Protein AF-L8DC14-F1 (afdb_monomer_lite)

Structure (mmCIF, N/CA/C/O backbone):
data_AF-L8DC14-F1
#
_entry.id   AF-L8DC14-F1
#
loop_
_atom_site.group_PDB
_atom_site.id
_atom_site.type_symbol
_atom_site.label_atom_id
_atom_site.label_alt_id
_atom_site.label_comp_id
_atom_site.label_asym_id
_atom_site.label_entity_id
_atom_site.label_seq_id
_atom_site.pdbx_PDB_ins_code
_atom_site.Cartn_x
_atom_site.Cartn_y
_atom_site.Cartn_z
_atom_site.occupancy
_atom_site.B_iso_or_equiv
_atom_site.auth_seq_id
_atom_site.auth_comp_id
_atom_site.auth_asym_id
_atom_site.auth_atom_id
_atom_site.pdbx_PDB_model_num
ATOM 1 N N . MET A 1 1 ? -4.292 -0.072 19.192 1.00 92.25 1 MET A N 1
ATOM 2 C CA . MET A 1 1 ? -4.754 -1.360 19.751 1.00 92.25 1 MET A CA 1
ATOM 3 C C . MET A 1 1 ? -4.304 -1.560 21.191 1.00 92.25 1 MET A C 1
ATOM 5 O O . MET A 1 1 ? -5.181 -1.600 22.031 1.00 92.25 1 MET A O 1
ATOM 9 N N . LEU A 1 2 ? -3.004 -1.568 21.526 1.00 97.50 2 LEU A N 1
ATOM 10 C CA . LEU A 1 2 ? -2.534 -1.786 22.916 1.00 97.50 2 LEU A CA 1
ATOM 11 C C . LEU A 1 2 ? -3.103 -0.821 23.981 1.00 97.50 2 LEU A C 1
ATOM 13 O O . LEU A 1 2 ? -3.130 -1.160 25.155 1.00 97.50 2 LEU A O 1
ATOM 17 N N . SER A 1 3 ? -3.577 0.362 23.585 1.00 98.12 3 SER A N 1
ATOM 18 C CA . SER A 1 3 ? -4.252 1.330 24.468 1.00 98.12 3 SER A CA 1
ATOM 19 C C . SER A 1 3 ? -5.777 1.139 24.564 1.00 98.12 3 SER A C 1
ATOM 21 O O . SER A 1 3 ? -6.473 2.066 24.961 1.00 98.12 3 SER A O 1
ATOM 23 N N . GLY A 1 4 ? -6.318 0.002 24.115 1.00 98.00 4 GLY A N 1
ATOM 24 C CA . GLY A 1 4 ? -7.756 -0.295 24.152 1.00 98.00 4 GLY A CA 1
ATOM 25 C C . GLY A 1 4 ? -8.607 0.364 23.062 1.00 98.00 4 GLY A C 1
ATOM 26 O O . GLY A 1 4 ? -9.831 0.365 23.154 1.00 98.00 4 GLY A O 1
ATOM 27 N N . ILE A 1 5 ? -7.979 0.924 22.022 1.00 98.50 5 ILE A N 1
ATOM 28 C CA . ILE A 1 5 ? -8.654 1.525 20.858 1.00 98.50 5 ILE A CA 1
ATOM 29 C C . ILE A 1 5 ? -8.374 0.656 19.624 1.00 98.50 5 ILE A C 1
ATOM 31 O O . ILE A 1 5 ? -7.210 0.524 19.209 1.00 98.50 5 ILE A O 1
ATOM 35 N N . GLY A 1 6 ? -9.420 0.047 19.060 1.00 98.50 6 GLY A N 1
ATOM 36 C CA . GLY A 1 6 ? -9.340 -0.925 17.963 1.00 98.50 6 GLY A CA 1
ATOM 37 C C . GLY A 1 6 ? -10.619 -1.755 17.788 1.00 98.50 6 GLY A C 1
ATOM 38 O O . GLY A 1 6 ? -11.574 -1.521 18.525 1.00 98.50 6 GLY A O 1
ATOM 39 N N . PRO A 1 7 ? -10.661 -2.715 16.844 1.00 98.50 7 PRO A N 1
ATOM 40 C CA . PRO A 1 7 ? -11.797 -3.628 16.703 1.00 98.50 7 PRO A CA 1
ATOM 41 C C . PRO A 1 7 ? -12.037 -4.393 18.012 1.00 98.50 7 PRO A C 1
ATOM 43 O O . PRO A 1 7 ? -11.128 -5.074 18.494 1.00 98.50 7 PRO A O 1
ATOM 46 N N . ALA A 1 8 ? -13.233 -4.283 18.600 1.00 98.50 8 ALA A N 1
ATOM 47 C CA . ALA A 1 8 ? -13.491 -4.804 19.945 1.00 98.50 8 ALA A CA 1
ATOM 48 C C . ALA A 1 8 ? -13.221 -6.309 20.086 1.00 98.50 8 ALA A C 1
ATOM 50 O O . ALA A 1 8 ? -12.674 -6.734 21.102 1.00 98.50 8 ALA A O 1
ATOM 51 N N . ASP A 1 9 ? -13.559 -7.110 19.074 1.00 98.25 9 ASP A N 1
ATOM 52 C CA . ASP A 1 9 ? -13.329 -8.559 19.110 1.00 98.25 9 ASP A CA 1
ATOM 53 C C . ASP A 1 9 ? -11.833 -8.888 19.134 1.00 98.25 9 ASP A C 1
ATOM 55 O O . ASP A 1 9 ? -11.384 -9.627 20.006 1.00 98.25 9 ASP A O 1
ATOM 59 N N . HIS A 1 10 ? -11.034 -8.228 18.291 1.00 98.00 10 HIS A N 1
AT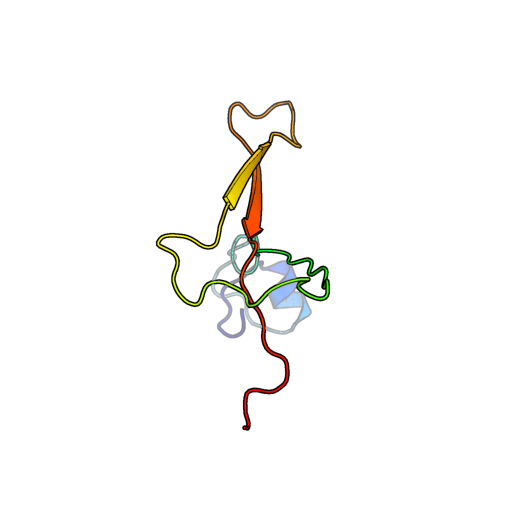OM 60 C CA . HIS A 1 10 ? -9.580 -8.401 18.275 1.00 98.00 10 HIS A CA 1
ATOM 61 C C . HIS A 1 10 ? -8.908 -7.947 19.585 1.00 98.00 10 HIS A C 1
ATOM 63 O O . HIS A 1 10 ? -7.958 -8.568 20.069 1.00 98.00 10 HIS A O 1
ATOM 69 N N . LEU A 1 11 ? -9.402 -6.866 20.200 1.00 98.62 11 LEU A N 1
ATOM 70 C CA . LEU A 1 11 ? -8.912 -6.413 21.506 1.00 98.62 11 LEU A CA 1
ATOM 71 C C . LEU A 1 11 ? -9.206 -7.446 22.604 1.00 98.62 11 LEU A C 1
ATOM 73 O O . LEU A 1 11 ? -8.313 -7.780 23.382 1.00 98.62 11 LEU A O 1
ATOM 77 N N . ARG A 1 12 ? -10.423 -8.010 22.627 1.00 98.25 12 ARG A N 1
ATOM 78 C CA . ARG A 1 12 ? -10.800 -9.066 23.581 1.00 98.25 12 ARG A CA 1
ATOM 79 C C . ARG A 1 12 ? -9.973 -10.335 23.382 1.00 98.25 12 ARG A C 1
ATOM 81 O O . ARG A 1 12 ? -9.502 -10.897 24.366 1.00 98.25 12 ARG A O 1
ATOM 88 N N . GLU A 1 13 ? -9.759 -10.757 22.135 1.00 98.38 13 GLU A N 1
ATOM 89 C CA . GLU A 1 13 ? -8.936 -11.927 21.784 1.00 98.38 13 GLU A CA 1
ATOM 90 C C . GLU A 1 13 ? -7.494 -11.811 22.290 1.00 98.38 13 GLU A C 1
ATOM 92 O O . GLU A 1 13 ? -6.887 -12.805 22.683 1.00 98.38 13 GLU A O 1
ATOM 97 N N . THR A 1 14 ? -6.948 -10.594 22.305 1.00 97.69 14 THR A N 1
ATOM 98 C CA . THR A 1 14 ? -5.559 -10.322 22.708 1.00 97.69 14 THR A CA 1
ATOM 99 C C . THR A 1 14 ? -5.414 -9.913 24.177 1.00 97.69 14 THR A C 1
ATOM 101 O O . THR A 1 14 ? -4.308 -9.611 24.624 1.00 97.69 14 THR A O 1
ATOM 104 N N . GLY A 1 15 ? -6.505 -9.937 24.954 1.00 97.94 15 GLY A N 1
ATOM 105 C CA . GLY A 1 15 ? -6.501 -9.623 26.386 1.00 97.94 15 GLY A CA 1
ATOM 106 C C . GLY A 1 15 ? -6.399 -8.130 26.716 1.00 97.94 15 GLY A C 1
ATOM 107 O O . GLY A 1 15 ? -6.038 -7.779 27.838 1.00 97.94 15 GLY A O 1
ATOM 108 N N . VAL A 1 16 ? -6.703 -7.248 25.760 1.00 98.38 16 VAL A N 1
ATOM 109 C CA . VAL A 1 16 ? -6.690 -5.792 25.947 1.00 98.38 16 VAL A CA 1
ATOM 110 C C . VAL A 1 16 ? -8.096 -5.302 26.306 1.00 98.38 16 VAL A C 1
ATOM 112 O O . VAL A 1 16 ? -9.071 -5.633 25.633 1.00 98.38 16 VAL A O 1
ATOM 115 N N . GLU A 1 17 ? -8.213 -4.485 27.357 1.00 98.38 17 GLU A N 1
ATOM 116 C CA . GLU A 1 17 ? -9.478 -3.833 27.720 1.00 98.38 17 GLU A CA 1
ATOM 117 C C . GLU A 1 17 ? -9.981 -2.944 26.572 1.00 98.38 17 GLU A C 1
ATOM 119 O O . GLU A 1 17 ? -9.232 -2.135 26.020 1.00 98.38 17 GLU A O 1
ATOM 124 N N . VAL A 1 18 ? -11.260 -3.075 26.211 1.00 98.56 18 VAL A N 1
ATOM 125 C CA . VAL A 1 18 ? -11.875 -2.245 25.168 1.00 98.56 18 VAL A CA 1
ATOM 126 C C . VAL A 1 18 ? -12.261 -0.891 25.761 1.00 98.56 18 VAL A C 1
ATOM 128 O O . VAL A 1 18 ? -13.247 -0.790 26.484 1.00 98.56 18 VAL A O 1
ATOM 131 N N . VAL A 1 19 ? -11.514 0.153 25.404 1.00 98.50 19 VAL A N 1
ATOM 132 C CA . VAL A 1 19 ? -11.835 1.555 25.721 1.00 98.50 19 VAL A CA 1
ATOM 133 C C . VAL A 1 19 ? -12.730 2.153 24.632 1.00 98.50 19 VAL A C 1
ATOM 135 O O . VAL A 1 19 ? -13.714 2.822 24.937 1.00 98.50 19 VAL A O 1
ATOM 138 N N . VAL A 1 20 ? -12.414 1.896 23.354 1.00 98.62 20 VAL A N 1
ATOM 139 C CA . VAL A 1 20 ? -13.215 2.324 22.194 1.00 98.62 20 VAL A CA 1
ATOM 140 C C . VAL A 1 20 ? -13.229 1.222 21.139 1.00 98.62 20 VAL A C 1
ATOM 142 O O . VAL A 1 20 ? -12.172 0.821 20.647 1.00 98.62 20 VAL A O 1
ATOM 145 N N . ASP A 1 21 ? -14.429 0.792 20.745 1.00 98.44 21 ASP A N 1
ATOM 146 C CA . ASP A 1 21 ? -14.616 -0.067 19.576 1.00 98.44 21 ASP A CA 1
ATOM 147 C C . ASP A 1 21 ? -14.458 0.756 18.290 1.00 98.44 21 ASP A C 1
ATOM 149 O O . ASP A 1 21 ? -15.290 1.600 17.951 1.00 98.44 21 ASP A O 1
ATOM 153 N N . ALA A 1 22 ? -13.339 0.545 17.605 1.00 98.19 22 ALA A N 1
ATOM 154 C CA . ALA A 1 22 ? -12.935 1.287 16.421 1.00 98.19 22 ALA A CA 1
ATOM 155 C C . ALA A 1 22 ? -12.510 0.311 15.307 1.00 98.19 22 ALA A C 1
ATOM 157 O O . ALA A 1 22 ? -11.310 0.087 15.114 1.00 98.19 22 ALA A O 1
ATOM 158 N N . PRO A 1 23 ? -13.461 -0.251 14.532 1.00 97.56 23 PRO A N 1
ATOM 159 C CA . PRO A 1 23 ? -13.184 -1.309 13.550 1.00 97.56 23 PRO A CA 1
ATOM 160 C C . PRO A 1 23 ? -12.263 -0.874 12.394 1.00 97.56 23 PRO A C 1
ATOM 162 O O . PRO A 1 23 ? -11.672 -1.705 11.706 1.00 97.56 23 PRO A O 1
ATOM 165 N N . GLY A 1 24 ? -12.115 0.435 12.168 1.00 97.69 24 GLY A N 1
ATOM 166 C CA . GLY A 1 24 ? -11.202 0.975 11.157 1.00 97.69 24 GLY A CA 1
ATOM 167 C C . GLY A 1 24 ? -9.724 0.980 11.566 1.00 97.69 24 GLY A C 1
ATOM 168 O O . GLY A 1 24 ? -8.861 1.079 10.699 1.00 97.69 24 GLY A O 1
ATOM 169 N N . VAL A 1 25 ? -9.402 0.887 12.860 1.00 98.00 25 VAL A N 1
ATOM 170 C CA . VAL A 1 25 ? -8.013 0.949 13.341 1.00 98.00 25 VAL A CA 1
ATOM 171 C C . VAL A 1 25 ? -7.268 -0.322 12.941 1.00 98.00 25 VAL A C 1
ATOM 173 O O . VAL A 1 25 ? -7.652 -1.416 13.337 1.00 98.00 25 VAL A O 1
ATOM 176 N N . GLY A 1 26 ? -6.183 -0.163 12.182 1.00 96.25 26 GLY A N 1
ATOM 177 C CA . GLY A 1 26 ? -5.413 -1.281 11.621 1.00 96.25 26 GLY A CA 1
ATOM 178 C C . GLY A 1 26 ? -5.993 -1.855 10.321 1.00 96.25 26 GLY A C 1
ATOM 179 O O . GLY A 1 26 ? -5.348 -2.687 9.691 1.00 96.25 26 GLY A O 1
ATOM 180 N N . SER A 1 27 ? -7.165 -1.385 9.891 1.00 97.06 27 SER A N 1
ATOM 181 C CA . SER A 1 27 ? -7.795 -1.747 8.618 1.00 97.06 27 SER A CA 1
ATOM 182 C C . SER A 1 27 ? -7.349 -0.811 7.488 1.00 97.06 27 SER A C 1
ATOM 184 O O . SER A 1 27 ? -6.724 0.222 7.724 1.00 97.06 27 SER A O 1
ATOM 186 N N . TYR A 1 28 ? -7.705 -1.157 6.246 1.00 93.56 28 TYR A N 1
ATOM 187 C CA . TYR A 1 28 ? -7.451 -0.342 5.047 1.00 93.56 28 TYR A CA 1
ATOM 188 C C . TYR A 1 28 ? -5.969 -0.025 4.788 1.00 93.56 28 TYR A C 1
ATOM 190 O O . TYR A 1 28 ? -5.658 1.016 4.210 1.00 93.56 28 TYR A O 1
ATOM 198 N N . MET A 1 29 ? -5.058 -0.919 5.194 1.00 94.81 29 MET A N 1
ATOM 199 C CA . MET A 1 29 ? -3.647 -0.821 4.819 1.00 94.81 29 MET A CA 1
ATOM 200 C C . MET A 1 29 ? -3.528 -0.745 3.293 1.00 94.81 29 MET A C 1
ATOM 202 O O . MET A 1 29 ? -4.076 -1.579 2.571 1.00 94.81 29 MET A O 1
ATOM 206 N N . GLN A 1 30 ? -2.803 0.263 2.821 1.00 92.94 30 GLN A N 1
ATOM 207 C CA . GLN A 1 30 ? -2.419 0.426 1.426 1.00 92.94 30 GLN A CA 1
ATOM 208 C C . GLN A 1 30 ? -0.899 0.447 1.356 1.00 92.94 30 GLN A C 1
ATOM 210 O O . GLN A 1 30 ? -0.244 0.967 2.259 1.00 92.94 30 GLN A O 1
ATOM 215 N N . ASP A 1 31 ? -0.361 -0.123 0.289 1.00 92.88 31 ASP A N 1
ATOM 216 C CA . ASP A 1 31 ? 1.071 -0.180 0.039 1.00 92.88 31 ASP A CA 1
ATOM 217 C C . ASP A 1 31 ? 1.336 -0.049 -1.465 1.00 92.88 31 ASP A C 1
ATOM 219 O O . ASP A 1 31 ? 0.419 -0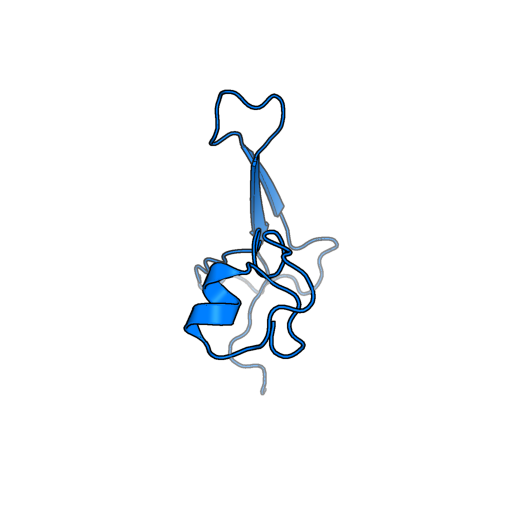.176 -2.285 1.00 92.88 31 ASP A O 1
ATOM 223 N N . HIS A 1 32 ? 2.591 0.191 -1.825 1.00 91.38 32 HIS A N 1
ATOM 224 C CA . HIS A 1 32 ? 3.073 0.173 -3.198 1.00 91.38 32 HIS A CA 1
ATOM 225 C C . HIS A 1 32 ? 3.841 -1.129 -3.452 1.00 91.38 32 HIS A C 1
ATOM 227 O O . HIS A 1 32 ? 5.060 -1.162 -3.275 1.00 91.38 32 HIS A O 1
ATOM 233 N N . PRO A 1 33 ? 3.164 -2.214 -3.874 1.00 89.56 33 PRO A N 1
ATOM 234 C CA . PRO A 1 33 ? 3.855 -3.450 -4.202 1.00 89.56 33 PRO A CA 1
ATOM 235 C C . PRO A 1 33 ? 4.812 -3.215 -5.374 1.00 89.56 33 PRO A C 1
ATOM 237 O O . PRO A 1 33 ? 4.411 -2.740 -6.439 1.00 89.56 33 PRO A O 1
ATOM 240 N N . GLU A 1 34 ? 6.078 -3.572 -5.179 1.00 90.88 34 GLU A N 1
ATOM 241 C CA . GLU A 1 34 ? 7.141 -3.351 -6.153 1.00 90.88 34 GLU A CA 1
ATOM 242 C C . GLU A 1 34 ? 7.555 -4.657 -6.836 1.00 90.88 34 GLU A C 1
ATOM 244 O O . GLU A 1 34 ? 7.651 -5.722 -6.220 1.00 90.88 34 GLU A O 1
ATOM 249 N N . ARG A 1 35 ? 7.846 -4.565 -8.135 1.00 89.00 35 ARG A N 1
ATOM 250 C CA . ARG A 1 35 ? 8.533 -5.614 -8.883 1.00 89.00 35 ARG A CA 1
ATOM 251 C C . ARG A 1 35 ? 9.686 -4.999 -9.654 1.00 89.00 35 ARG A C 1
ATOM 253 O O . ARG A 1 35 ? 9.493 -4.046 -10.400 1.00 89.00 35 ARG A O 1
ATOM 260 N N . VAL A 1 36 ? 10.851 -5.624 -9.538 1.00 90.75 36 VAL A N 1
ATOM 261 C CA . VAL A 1 36 ? 12.075 -5.168 -10.194 1.00 90.75 36 VAL A CA 1
ATOM 262 C C . VAL A 1 36 ? 12.504 -6.178 -11.250 1.00 90.75 36 VAL A C 1
ATOM 264 O O . VAL A 1 36 ? 12.438 -7.391 -11.034 1.00 90.75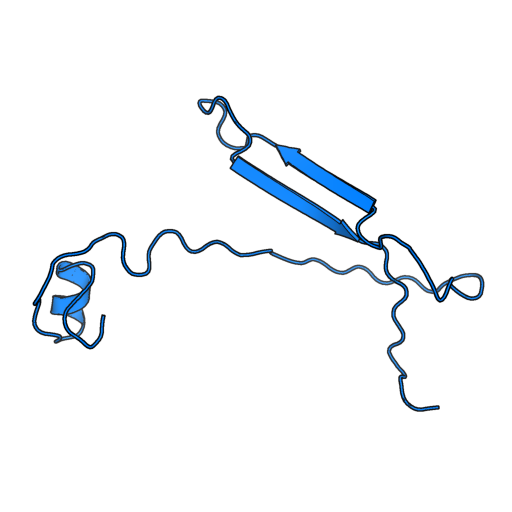 36 VAL A O 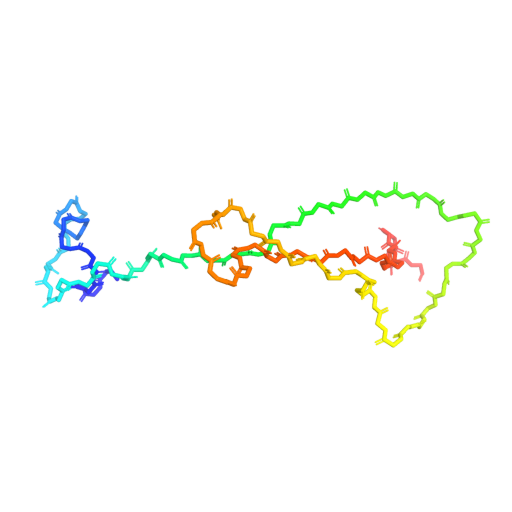1
ATOM 267 N N . ILE A 1 37 ? 12.929 -5.675 -12.407 1.00 91.00 37 ILE A N 1
ATOM 268 C CA . ILE A 1 37 ? 13.563 -6.476 -13.450 1.00 91.00 37 IL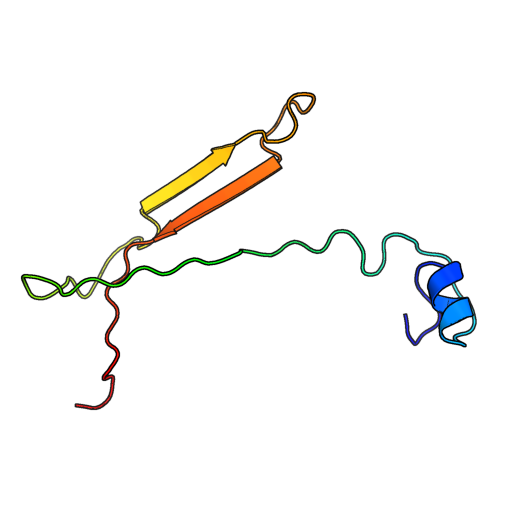E A CA 1
ATOM 269 C C . ILE A 1 37 ? 14.843 -5.759 -13.872 1.00 91.00 37 ILE A C 1
ATOM 271 O O . ILE A 1 37 ? 14.837 -4.552 -14.102 1.00 91.00 37 ILE A O 1
ATOM 275 N N . TRP A 1 38 ? 15.933 -6.516 -13.951 1.00 90.62 38 TRP A N 1
ATOM 276 C CA . TRP A 1 38 ? 17.265 -6.002 -14.239 1.00 90.62 38 TRP A CA 1
ATOM 277 C C . TRP A 1 38 ? 17.708 -6.374 -15.647 1.00 90.62 38 TRP A C 1
ATOM 279 O O . TRP A 1 38 ? 17.501 -7.504 -16.094 1.00 90.62 38 TRP A O 1
ATOM 289 N N . TRP A 1 39 ? 18.383 -5.437 -16.307 1.00 90.44 39 TRP A N 1
ATOM 290 C CA . TRP A 1 39 ? 19.071 -5.668 -17.570 1.00 90.44 39 TRP A CA 1
ATOM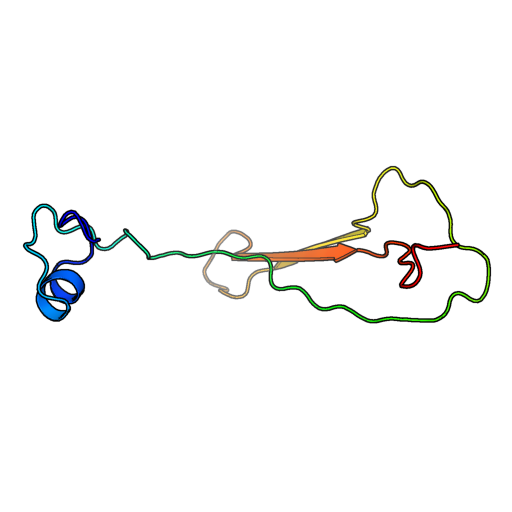 291 C C . TRP A 1 39 ? 20.408 -4.942 -17.581 1.00 90.44 39 TRP A C 1
ATOM 293 O O . TRP A 1 39 ? 20.512 -3.819 -17.088 1.00 90.44 39 TRP A O 1
ATOM 303 N N . ASP A 1 40 ? 21.403 -5.555 -18.219 1.00 91.75 40 ASP A N 1
ATOM 304 C CA . ASP A 1 40 ? 22.659 -4.878 -18.514 1.00 91.75 40 ASP A CA 1
ATOM 305 C C . ASP A 1 40 ? 22.448 -3.804 -19.583 1.00 91.75 40 ASP A C 1
ATOM 307 O O . ASP A 1 40 ? 21.911 -4.052 -20.673 1.00 91.75 40 ASP A O 1
ATOM 311 N N . ALA A 1 41 ? 22.915 -2.593 -19.289 1.00 90.25 41 ALA A N 1
ATOM 312 C CA . ALA A 1 41 ? 22.871 -1.499 -20.239 1.00 90.25 41 ALA A CA 1
ATOM 313 C C . ALA A 1 41 ? 23.913 -1.716 -21.350 1.00 90.25 41 ALA A C 1
ATOM 315 O O . ALA A 1 41 ? 25.099 -1.919 -21.101 1.00 90.25 41 ALA A O 1
ATOM 316 N N . LYS A 1 42 ? 23.491 -1.611 -22.616 1.00 93.25 42 LYS A N 1
ATOM 317 C CA . LYS A 1 42 ? 24.399 -1.715 -23.780 1.00 93.25 42 LYS A CA 1
ATOM 318 C C . LYS A 1 42 ? 25.302 -0.485 -23.969 1.00 93.25 42 LYS A C 1
ATOM 320 O O . LYS A 1 42 ? 26.179 -0.496 -24.829 1.00 93.25 42 LYS A O 1
ATOM 325 N N . LYS A 1 43 ? 25.031 0.596 -23.238 1.00 92.19 43 LYS A N 1
ATOM 326 C CA . LYS A 1 43 ? 25.727 1.891 -23.255 1.00 92.19 43 LYS A CA 1
ATOM 327 C C . LYS A 1 43 ? 25.698 2.475 -21.835 1.00 92.19 43 LYS A C 1
ATOM 329 O O . LYS A 1 43 ? 24.829 2.068 -21.066 1.00 92.19 43 LYS A O 1
ATOM 334 N N . PRO A 1 44 ? 26.581 3.429 -21.489 1.00 90.62 44 PRO A N 1
ATOM 335 C CA . PRO A 1 44 ? 26.473 4.157 -20.227 1.00 90.62 44 PRO A CA 1
ATOM 336 C C . PRO A 1 44 ? 25.076 4.769 -20.060 1.00 90.62 44 PRO A C 1
ATOM 338 O O . PRO A 1 44 ? 24.559 5.386 -20.995 1.00 90.62 44 PRO A O 1
ATOM 341 N N . MET A 1 45 ? 24.464 4.567 -18.894 1.00 89.31 45 MET A N 1
ATOM 342 C CA . MET A 1 45 ? 23.156 5.137 -18.574 1.00 89.31 45 MET A CA 1
ATOM 343 C C . MET A 1 45 ? 23.262 6.642 -18.312 1.00 89.31 45 MET A C 1
ATOM 345 O O . MET A 1 45 ? 24.308 7.142 -17.899 1.00 89.31 45 MET A O 1
ATOM 349 N N . VAL A 1 46 ? 22.163 7.363 -18.536 1.00 88.00 46 VAL A N 1
ATOM 350 C CA . VAL A 1 46 ? 22.047 8.772 -18.142 1.00 88.00 46 VAL A CA 1
ATOM 351 C C . VAL A 1 46 ? 22.122 8.909 -16.619 1.00 88.00 46 VAL A C 1
ATOM 353 O O . VAL A 1 46 ? 21.601 8.066 -15.893 1.00 88.00 46 VAL A O 1
ATOM 356 N N . THR A 1 47 ? 22.766 9.970 -16.136 1.00 86.06 47 THR A N 1
ATOM 357 C CA . THR A 1 47 ? 22.945 10.235 -14.697 1.00 86.06 47 THR A CA 1
ATOM 358 C C . THR A 1 47 ? 21.903 11.193 -14.129 1.00 86.06 47 THR A C 1
ATOM 360 O O . THR A 1 47 ? 21.807 11.350 -12.917 1.00 86.06 47 THR A O 1
ATOM 363 N N . GLU A 1 48 ? 21.119 11.834 -14.995 1.00 87.56 48 GLU A N 1
ATOM 364 C CA . GLU A 1 48 ? 20.124 12.835 -14.628 1.00 87.56 48 GLU A CA 1
ATOM 365 C C . GLU A 1 48 ? 18.821 12.579 -15.388 1.00 87.56 48 GLU A C 1
ATOM 367 O O . GLU A 1 48 ? 18.829 12.234 -16.571 1.00 87.56 48 GLU A O 1
ATOM 372 N N . SER A 1 49 ? 17.697 12.767 -14.702 1.00 86.88 49 SER A N 1
ATOM 373 C CA . SER A 1 49 ? 16.362 12.795 -15.292 1.00 86.88 49 SER A CA 1
ATOM 374 C C . SER A 1 49 ? 15.478 13.725 -14.470 1.00 86.88 49 SER A C 1
ATOM 376 O O . SER A 1 49 ? 15.625 13.809 -13.250 1.00 86.88 49 SER A O 1
ATOM 378 N N . SER A 1 50 ? 14.537 14.405 -15.124 1.00 87.12 50 SER A N 1
ATOM 379 C CA . SER A 1 50 ? 13.477 15.131 -14.422 1.00 87.12 50 SER A CA 1
ATOM 380 C C . SER A 1 50 ? 12.464 14.180 -13.780 1.00 87.12 50 SER A C 1
ATOM 382 O O . SER A 1 50 ? 11.836 14.545 -12.789 1.00 87.12 50 SER A O 1
ATOM 384 N N . GLN A 1 51 ? 12.309 12.967 -14.326 1.00 85.75 51 GLN A N 1
ATOM 385 C CA . GLN A 1 51 ? 11.422 11.944 -13.790 1.00 85.75 51 GLN A CA 1
ATOM 386 C C . GLN A 1 51 ? 11.855 10.529 -14.205 1.00 85.75 51 GLN A C 1
ATOM 388 O O . GLN A 1 51 ? 11.999 10.232 -15.388 1.00 85.75 51 GLN A O 1
ATOM 393 N N . TRP A 1 52 ? 12.022 9.636 -13.224 1.00 85.62 52 TRP A N 1
ATOM 394 C CA . TRP A 1 52 ? 12.313 8.209 -13.449 1.00 85.62 52 TRP A CA 1
ATOM 395 C C . TRP A 1 52 ? 11.056 7.334 -13.553 1.00 85.62 52 TRP A C 1
ATOM 397 O O . TRP A 1 52 ? 11.145 6.187 -13.980 1.00 85.62 52 TRP A O 1
ATOM 407 N N . TRP A 1 53 ? 9.897 7.870 -13.159 1.00 88.00 53 TRP A N 1
ATOM 408 C CA . TRP A 1 53 ? 8.584 7.228 -13.248 1.00 88.00 53 TRP A CA 1
ATOM 409 C C . TRP A 1 53 ? 7.948 7.514 -14.607 1.00 88.00 53 TRP A C 1
ATOM 411 O O . TRP A 1 53 ? 7.405 8.596 -14.844 1.00 88.00 53 TRP A O 1
ATOM 421 N N . GLU A 1 54 ? 8.036 6.546 -15.509 1.00 85.56 54 GLU A N 1
ATOM 422 C CA . GLU A 1 54 ? 7.688 6.732 -16.917 1.00 85.56 54 GLU A CA 1
ATOM 423 C C . GLU A 1 54 ? 6.192 6.547 -17.177 1.00 85.56 54 GLU A C 1
ATOM 425 O O . GLU A 1 54 ? 5.620 7.230 -18.025 1.00 85.56 54 GLU A O 1
ATOM 430 N N . ILE A 1 55 ? 5.542 5.631 -16.451 1.00 89.50 55 ILE A N 1
ATOM 431 C CA . ILE A 1 55 ? 4.152 5.248 -16.718 1.00 89.50 55 ILE A CA 1
ATOM 432 C C . ILE A 1 55 ? 3.366 5.188 -15.413 1.00 89.50 55 ILE A C 1
ATOM 434 O O . ILE A 1 55 ? 3.748 4.477 -14.486 1.00 89.50 55 ILE A O 1
ATOM 438 N N . GLY A 1 56 ? 2.233 5.890 -15.375 1.00 90.94 56 GLY A N 1
ATOM 439 C CA . GLY A 1 56 ? 1.179 5.696 -14.382 1.00 90.94 56 GLY A CA 1
ATOM 440 C C . GLY A 1 56 ? 0.058 4.836 -14.958 1.00 90.94 56 GLY A C 1
ATOM 441 O O . GLY A 1 56 ? -0.494 5.144 -16.013 1.00 90.94 56 GLY A O 1
ATOM 442 N N . ILE A 1 57 ? -0.283 3.757 -14.267 1.00 90.12 57 ILE A N 1
ATOM 443 C CA . ILE A 1 57 ? -1.368 2.842 -14.611 1.00 90.12 57 ILE A CA 1
ATOM 444 C C . ILE A 1 57 ? -2.487 3.077 -13.609 1.00 90.12 57 ILE A C 1
ATOM 446 O O . ILE A 1 57 ? -2.311 2.843 -12.418 1.00 90.12 57 ILE A O 1
ATOM 450 N N . PHE A 1 58 ? -3.647 3.500 -14.100 1.00 93.31 58 PHE A N 1
ATOM 451 C CA . PHE A 1 58 ? -4.861 3.650 -13.304 1.00 93.31 58 PHE A CA 1
ATOM 452 C C . PHE A 1 58 ? -5.931 2.760 -13.908 1.00 93.31 58 PHE A C 1
ATOM 454 O O . PHE A 1 58 ? -6.310 2.934 -15.067 1.00 93.31 58 PHE A O 1
ATOM 461 N N . THR A 1 59 ? -6.404 1.784 -13.142 1.00 92.69 59 THR A N 1
ATOM 462 C CA . THR A 1 59 ? -7.390 0.824 -13.630 1.00 92.69 59 THR A CA 1
ATOM 463 C C . THR A 1 59 ? -8.491 0.576 -12.611 1.00 92.69 59 THR A C 1
ATOM 465 O O . THR A 1 59 ? -8.359 0.891 -11.429 1.00 92.69 59 THR A O 1
ATOM 468 N N . ARG A 1 60 ? -9.600 0.034 -13.118 1.00 95.12 60 ARG A N 1
ATOM 469 C CA . ARG A 1 60 ? -10.722 -0.462 -12.325 1.00 95.12 60 ARG A CA 1
ATOM 470 C C . ARG A 1 60 ? -10.684 -1.982 -12.285 1.00 95.12 60 ARG A C 1
ATOM 472 O O . ARG A 1 60 ? -10.967 -2.629 -13.304 1.00 95.12 60 ARG A O 1
ATOM 479 N N . ILE A 1 61 ? -10.334 -2.531 -11.131 1.00 93.25 61 ILE A N 1
ATOM 480 C CA . ILE A 1 61 ? -10.496 -3.944 -10.799 1.00 93.25 61 ILE A CA 1
ATOM 481 C C . ILE A 1 61 ? -11.967 -4.194 -10.478 1.00 93.25 61 ILE A C 1
ATOM 483 O O . ILE A 1 61 ? -12.600 -5.009 -11.150 1.00 93.25 61 ILE A O 1
ATOM 487 N N . ASP A 1 62 ? -12.533 -3.419 -9.555 1.00 93.88 62 ASP A N 1
ATOM 488 C CA . ASP A 1 62 ? -13.967 -3.381 -9.292 1.00 93.88 62 ASP A CA 1
ATOM 489 C C . ASP A 1 62 ? -14.698 -2.587 -10.390 1.00 93.88 62 ASP A C 1
ATOM 491 O O . ASP A 1 62 ? -14.471 -1.390 -10.596 1.00 93.88 62 ASP A O 1
ATOM 495 N N . LYS A 1 63 ? -15.570 -3.271 -11.142 1.00 91.56 63 LYS A N 1
ATOM 496 C CA . LYS A 1 63 ? -16.297 -2.682 -12.277 1.00 91.56 63 LYS A CA 1
ATOM 497 C C . LYS A 1 63 ? -17.493 -1.835 -11.857 1.00 91.56 63 LYS A C 1
ATOM 499 O O . LYS A 1 63 ? -17.974 -1.071 -12.691 1.00 91.56 63 LYS A O 1
ATOM 504 N N . GLU A 1 64 ? -17.946 -1.949 -10.612 1.00 95.38 64 GLU A N 1
ATOM 505 C CA . GLU A 1 64 ? -19.077 -1.177 -10.092 1.00 95.38 64 GLU A CA 1
ATOM 506 C C . GLU A 1 64 ? -18.658 0.236 -9.657 1.00 95.38 64 GLU A C 1
ATOM 508 O O . GLU A 1 64 ? -19.496 1.131 -9.554 1.00 95.38 64 GLU A O 1
ATOM 513 N N . ARG A 1 65 ? -17.355 0.471 -9.452 1.00 92.31 65 ARG A N 1
ATOM 514 C CA . ARG A 1 65 ? -16.819 1.789 -9.091 1.00 92.31 65 ARG A CA 1
ATOM 515 C C . ARG A 1 65 ? -16.770 2.733 -10.289 1.00 92.31 65 ARG A C 1
ATOM 517 O O . ARG A 1 65 ? -16.419 2.357 -11.407 1.00 92.31 65 ARG A O 1
ATOM 524 N N . ASP A 1 66 ? -17.040 4.004 -10.027 1.00 94.00 66 ASP A N 1
ATOM 525 C CA . ASP A 1 66 ? -16.955 5.091 -11.006 1.00 94.00 66 ASP A CA 1
ATOM 526 C C . ASP A 1 66 ? -15.510 5.577 -11.243 1.00 94.00 66 ASP A C 1
ATOM 528 O O . ASP A 1 66 ? -15.195 6.115 -12.308 1.00 94.00 66 ASP A O 1
ATOM 532 N N . ARG A 1 67 ? -14.602 5.317 -10.294 1.00 93.00 67 ARG A N 1
ATOM 533 C CA . ARG A 1 67 ? -13.186 5.729 -10.305 1.00 93.00 67 ARG A CA 1
ATOM 534 C C . ARG A 1 67 ? -12.205 4.547 -10.224 1.00 93.00 67 ARG A C 1
ATOM 536 O O . ARG A 1 67 ? -12.595 3.485 -9.741 1.00 93.00 67 ARG A O 1
ATOM 543 N N . PRO A 1 68 ? -10.942 4.715 -10.675 1.00 92.69 68 PRO A N 1
ATOM 544 C CA . PRO A 1 68 ? -9.885 3.721 -10.482 1.00 92.69 68 PRO A CA 1
ATOM 545 C C . PRO A 1 68 ? -9.727 3.321 -9.011 1.00 92.69 68 PRO A C 1
ATOM 547 O O . PRO A 1 68 ? -9.761 4.175 -8.126 1.00 92.69 68 PRO A O 1
ATOM 550 N N . ASP A 1 69 ? -9.542 2.029 -8.766 1.00 92.25 69 ASP A N 1
ATOM 551 C CA . ASP A 1 69 ? -9.308 1.427 -7.448 1.00 92.25 69 ASP A CA 1
ATOM 552 C C . ASP A 1 69 ? -7.961 0.695 -7.362 1.00 92.25 69 ASP A C 1
ATOM 554 O O . ASP A 1 69 ? -7.588 0.218 -6.293 1.00 92.25 69 ASP A O 1
ATOM 558 N N . LEU A 1 70 ? -7.216 0.658 -8.468 1.00 91.56 70 LEU A N 1
ATOM 559 C CA . LEU A 1 70 ? -5.832 0.224 -8.513 1.00 91.56 70 LEU A CA 1
ATOM 560 C C . LEU A 1 70 ? -4.993 1.249 -9.275 1.00 91.56 70 LEU A C 1
ATOM 562 O O . LEU A 1 70 ? -5.276 1.577 -10.433 1.00 91.56 70 LEU A O 1
ATOM 566 N N . SER A 1 71 ? -3.927 1.705 -8.625 1.00 92.38 71 SER A N 1
ATOM 567 C CA . SER A 1 71 ? -2.872 2.511 -9.229 1.00 92.38 71 SER A CA 1
ATOM 568 C C . SER A 1 71 ? -1.534 1.791 -9.135 1.00 92.38 71 SER A C 1
ATOM 570 O O . SER A 1 71 ? -1.208 1.217 -8.099 1.00 92.38 71 SER A O 1
ATOM 572 N N . SER A 1 72 ? -0.746 1.845 -10.201 1.00 91.00 72 SER A N 1
ATOM 573 C CA . SER A 1 72 ? 0.630 1.351 -10.223 1.00 91.00 72 SER A CA 1
ATOM 574 C C . SER A 1 72 ? 1.489 2.282 -11.062 1.00 91.00 72 SER A C 1
ATOM 576 O O . SER A 1 72 ? 0.989 2.966 -11.955 1.00 91.00 72 SER A O 1
ATOM 578 N N . THR A 1 73 ? 2.781 2.316 -10.779 1.00 91.44 73 THR A N 1
ATOM 579 C CA . THR A 1 73 ? 3.742 3.107 -11.534 1.00 91.44 73 THR A CA 1
ATOM 580 C C . THR A 1 73 ? 4.892 2.221 -11.987 1.00 91.44 73 THR A C 1
ATOM 582 O O . THR A 1 73 ? 5.332 1.328 -11.267 1.00 91.44 73 THR A O 1
ATOM 585 N N . SER A 1 74 ? 5.376 2.461 -13.201 1.00 89.56 74 SER A N 1
ATOM 586 C CA . SER A 1 74 ? 6.589 1.835 -13.721 1.00 89.56 74 SER A CA 1
ATOM 587 C C . SER A 1 74 ? 7.693 2.879 -13.769 1.00 89.56 74 SER A C 1
ATOM 589 O O . SER A 1 74 ? 7.482 3.984 -14.277 1.00 89.56 74 SER A O 1
ATOM 591 N N . ALA A 1 75 ? 8.847 2.532 -13.207 1.00 87.88 75 ALA A N 1
ATOM 592 C CA . ALA A 1 75 ? 10.054 3.336 -13.284 1.00 87.88 75 ALA A CA 1
ATOM 593 C C . ALA A 1 75 ? 11.161 2.580 -14.011 1.00 87.88 75 ALA A C 1
ATOM 595 O O . ALA A 1 75 ? 11.291 1.364 -13.859 1.00 87.88 75 ALA A O 1
ATOM 596 N N . THR A 1 76 ? 11.994 3.338 -14.721 1.00 87.94 76 THR A N 1
ATOM 597 C CA . THR A 1 76 ? 13.188 2.827 -15.405 1.00 87.94 76 THR A CA 1
ATOM 598 C C . THR A 1 76 ? 14.434 3.583 -14.919 1.00 87.94 76 THR A C 1
ATOM 600 O O . THR A 1 76 ? 15.075 4.296 -15.695 1.00 87.94 76 THR A O 1
ATOM 603 N N . PRO A 1 77 ? 14.780 3.512 -13.617 1.00 86.50 77 PRO A N 1
ATOM 604 C CA . PRO A 1 77 ? 15.955 4.196 -13.103 1.00 86.50 77 PRO A CA 1
ATOM 605 C C . PRO A 1 77 ? 17.238 3.432 -13.476 1.00 86.50 77 PRO A C 1
ATOM 607 O O . PRO A 1 77 ? 17.240 2.197 -13.497 1.00 86.50 77 PRO A O 1
ATOM 610 N N . PRO A 1 78 ? 18.362 4.128 -13.726 1.00 87.19 78 PRO A N 1
ATOM 611 C CA . PRO A 1 78 ? 19.667 3.495 -13.676 1.00 87.19 78 PRO A CA 1
ATOM 612 C C . PRO A 1 78 ? 19.902 2.970 -12.262 1.00 87.19 78 PRO A C 1
ATOM 614 O O . PRO A 1 78 ? 19.564 3.624 -11.275 1.00 87.19 78 PRO A O 1
ATOM 617 N N . PHE A 1 79 ? 20.508 1.796 -12.163 1.00 81.81 79 PHE A N 1
ATOM 618 C CA . PHE A 1 79 ? 20.848 1.205 -10.883 1.00 81.81 79 PHE A CA 1
ATOM 619 C C . PHE A 1 79 ? 22.249 0.631 -10.954 1.00 81.81 79 PHE A C 1
ATOM 621 O O . PHE A 1 79 ? 22.578 -0.108 -11.883 1.00 81.81 79 PHE A O 1
ATOM 628 N N . ASP A 1 80 ? 23.067 0.988 -9.972 1.00 78.25 80 ASP A N 1
ATOM 629 C CA . ASP A 1 80 ? 24.417 0.469 -9.822 1.00 78.25 80 ASP A CA 1
ATOM 630 C C . ASP A 1 80 ? 24.484 -0.376 -8.547 1.00 78.25 80 ASP A C 1
ATOM 632 O O . ASP A 1 80 ? 24.253 0.119 -7.444 1.00 78.25 80 ASP A O 1
ATOM 636 N N . MET A 1 81 ? 24.785 -1.667 -8.702 1.00 67.19 81 MET A N 1
ATOM 637 C CA . MET A 1 81 ? 24.966 -2.590 -7.575 1.00 67.19 81 MET A CA 1
ATOM 638 C C . MET A 1 81 ? 26.355 -2.468 -6.924 1.00 67.19 81 MET A C 1
ATOM 640 O O . MET A 1 81 ? 26.608 -3.130 -5.919 1.00 67.19 81 MET A O 1
ATOM 644 N N . HIS A 1 82 ? 27.254 -1.632 -7.460 1.00 63.75 82 HIS A N 1
ATOM 645 C CA . HIS A 1 82 ? 28.609 -1.421 -6.946 1.00 63.75 82 HIS A CA 1
ATOM 646 C C . HIS A 1 82 ? 28.882 0.067 -6.650 1.00 63.75 82 HIS A C 1
ATOM 648 O O . HIS A 1 82 ? 29.707 0.689 -7.313 1.00 63.75 82 HIS A O 1
ATOM 654 N N . PRO A 1 83 ? 28.265 0.643 -5.601 1.00 59.12 83 PRO A N 1
ATOM 655 C CA . PRO A 1 83 ? 28.450 2.052 -5.231 1.00 59.12 83 PRO A CA 1
ATOM 656 C C . PRO A 1 83 ? 29.854 2.393 -4.690 1.00 59.12 83 PRO A C 1
ATOM 658 O O . PRO A 1 83 ? 30.122 3.548 -4.372 1.00 59.12 83 PRO A O 1
ATOM 661 N N . LEU A 1 84 ? 30.748 1.408 -4.551 1.00 52.66 84 LEU A N 1
ATOM 662 C CA . LEU A 1 84 ? 32.127 1.585 -4.096 1.00 52.66 84 LEU A CA 1
ATOM 663 C C . LEU A 1 84 ? 33.087 1.351 -5.270 1.00 52.66 84 LEU A C 1
ATOM 665 O O . LEU A 1 84 ? 33.540 0.228 -5.504 1.00 52.66 84 LEU A O 1
ATOM 669 N N . ARG A 1 85 ? 33.402 2.419 -5.999 1.00 53.25 85 ARG A N 1
ATOM 670 C CA . ARG A 1 85 ? 34.617 2.534 -6.809 1.00 53.25 85 ARG A CA 1
ATOM 671 C C . ARG A 1 85 ? 35.378 3.782 -6.406 1.00 53.25 85 ARG A C 1
ATOM 673 O O . ARG A 1 85 ? 34.711 4.803 -6.140 1.00 53.25 85 ARG A O 1
#

Radius of gyration: 21.95 Å; chains: 1; bounding box: 54×27×52 Å

Foldseek 3Di:
DQQQEEQNVVCVVVVHHHPDHDPCVVPPDDDADDDDDDDDDPDDDDPDDPDQFDDKDFDDPPPVDPGGPDIHTDGDDDDDPPPDD

pLDDT: mean 90.82, std 9.16, range [52.66, 98.62]

Sequence (85 aa):
MLSGIGPADHLRETGVEVVVDAPGVGSYMQDHPERVIWWDAKKPMVTESSQWWEIGIFTRIDKERDRPDLSSTSATPPFDMHPLR

Secondary structure (DSSP, 8-state):
-TTSEE-HHHHHHTT---SEE-TTTT-S-------------SSPPPS--S-SEEEEEEE-SSTT-SS--EEEEEE-----S----